Protein AF-K5WFS4-F1 (afdb_monomer)

Secondary structure (DSSP, 8-state):
-GGGSS---B--TT-SS-B-EEEETTEEEE---TT--HHHHHHHHHHHHHHH-----GGG------S----

pLDDT: mean 90.09, std 7.85, range [44.19, 95.62]

Nearest PDB structures (foldseek):
  7ey6-assembly1_A  TM=2.784E-01  e=8.897E+00  Escherichia phage T7

Radius of gyration: 13.18 Å; Cα contacts (8 Å, |Δi|>4): 57; chains: 1; bounding box: 34×21×42 Å

Solvent-accessible surface area (backbone atoms only — not comparable to full-atom values): 4796 Å² total; per-residue (Å²): 91,78,93,80,45,88,68,63,16,41,81,50,89,92,51,93,62,62,45,45,68,51,78,55,94,90,50,75,48,76,42,71,32,95,87,44,56,69,66,61,53,50,56,38,49,52,56,47,26,70,75,69,74,52,78,82,63,66,94,77,61,80,87,78,92,81,78,81,82,84,125

Mean predicted aligned error: 4.31 Å

Sequence (71 aa):
MLRQSKLSGFHIPSALDRLIVTLFADDTMVYLSEYDHFSDLSAILDTWCVASGARFNVSKTEIIPIGTTCY

Organism: Phanerochaete carnosa (strain HHB-10118-sp) (NCBI:txid650164)

Foldseek 3Di:
DQVPAPFQFADDVPDPDHAAWDDDPPDIDGGGDPPDDVVSVVVVVVVVCVVVVDDDPPVPDDDDDDDDPPD

Structure (mmCIF, N/CA/C/O backbone):
data_AF-K5WFS4-F1
#
_entry.id   AF-K5WFS4-F1
#
loop_
_atom_site.group_PDB
_atom_site.id
_atom_site.type_symbol
_atom_site.label_atom_id
_atom_site.label_alt_id
_atom_site.label_comp_id
_atom_site.label_asym_id
_atom_site.label_entity_id
_atom_site.label_seq_id
_atom_site.pdbx_PDB_ins_code
_atom_site.Cartn_x
_atom_site.Cartn_y
_atom_site.Cartn_z
_atom_site.occupancy
_atom_site.B_iso_or_equiv
_atom_site.auth_seq_id
_atom_site.auth_comp_id
_atom_site.auth_asym_id
_atom_site.auth_atom_id
_atom_site.pdbx_PDB_model_num
ATOM 1 N N . MET A 1 1 ? -1.328 -8.178 -5.385 1.00 87.56 1 MET A N 1
ATOM 2 C CA . MET A 1 1 ? -1.602 -6.791 -5.843 1.00 87.56 1 MET A CA 1
ATOM 3 C C . MET A 1 1 ? -2.390 -6.039 -4.775 1.00 87.56 1 MET A C 1
ATOM 5 O O . MET A 1 1 ? -3.214 -6.668 -4.123 1.00 87.56 1 MET A O 1
ATOM 9 N N . LEU A 1 2 ? -2.158 -4.730 -4.592 1.00 91.06 2 LEU A N 1
ATOM 10 C CA . LEU A 1 2 ? -2.662 -3.952 -3.440 1.00 91.06 2 LEU A CA 1
ATOM 11 C C . LEU A 1 2 ? -4.193 -3.922 -3.295 1.00 91.06 2 LEU A C 1
ATOM 13 O O . LEU A 1 2 ? -4.690 -4.165 -2.205 1.00 91.06 2 LEU A O 1
ATOM 17 N N . ARG A 1 3 ? -4.962 -3.687 -4.369 1.00 89.38 3 ARG A N 1
ATOM 18 C CA . ARG A 1 3 ? -6.439 -3.606 -4.266 1.00 89.38 3 ARG A CA 1
ATOM 19 C C . ARG A 1 3 ? -7.085 -4.892 -3.741 1.00 89.38 3 ARG A C 1
ATOM 21 O O . ARG A 1 3 ? -8.087 -4.829 -3.044 1.00 89.38 3 ARG A O 1
ATOM 28 N N . GLN A 1 4 ? -6.505 -6.040 -4.083 1.00 91.31 4 GLN A N 1
ATOM 29 C CA . GLN A 1 4 ? -6.998 -7.370 -3.710 1.00 91.31 4 GLN A CA 1
ATOM 30 C C . GLN A 1 4 ? -6.222 -7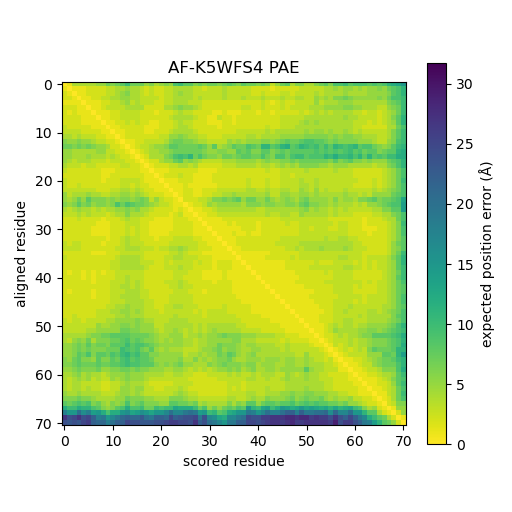.974 -2.531 1.00 91.31 4 GLN A C 1
ATOM 32 O O . GLN A 1 4 ? -6.372 -9.158 -2.235 1.00 91.31 4 GLN A O 1
ATOM 37 N N . SER A 1 5 ? -5.337 -7.204 -1.892 1.00 93.75 5 SER A N 1
ATOM 38 C CA . SER A 1 5 ? -4.548 -7.708 -0.773 1.00 93.75 5 SER A CA 1
ATOM 39 C C . SER A 1 5 ? -5.412 -7.889 0.473 1.00 93.75 5 SER A C 1
ATOM 41 O O . SER A 1 5 ? -6.504 -7.332 0.594 1.00 93.75 5 SER A O 1
ATOM 43 N N . LYS A 1 6 ? -4.893 -8.641 1.441 1.00 94.75 6 LYS A N 1
ATOM 44 C CA . LYS A 1 6 ? -5.511 -8.758 2.765 1.00 94.75 6 LYS A CA 1
ATOM 45 C C . LYS A 1 6 ? -5.153 -7.594 3.700 1.00 94.75 6 LYS A C 1
ATOM 47 O O . LYS A 1 6 ? -5.668 -7.574 4.807 1.00 94.75 6 LYS A O 1
ATOM 52 N N . LEU A 1 7 ? -4.340 -6.630 3.247 1.00 95.62 7 LEU A N 1
ATOM 53 C CA . LEU A 1 7 ? -3.921 -5.483 4.058 1.00 95.62 7 LEU A CA 1
ATOM 54 C C . LEU A 1 7 ? -5.125 -4.626 4.430 1.00 95.62 7 LEU A C 1
ATOM 56 O O . LEU A 1 7 ? -5.839 -4.168 3.540 1.00 95.62 7 LEU A O 1
ATOM 60 N N . SER A 1 8 ? -5.340 -4.399 5.715 1.00 94.88 8 SER A N 1
ATOM 61 C CA . SER A 1 8 ? -6.490 -3.669 6.245 1.00 94.88 8 SER A CA 1
ATOM 62 C C . SER A 1 8 ? -6.398 -2.172 5.970 1.00 94.88 8 SER A C 1
ATOM 64 O O . SER A 1 8 ? -7.417 -1.554 5.666 1.00 94.88 8 SER A O 1
ATOM 66 N N . GLY A 1 9 ? -5.194 -1.599 6.034 1.00 94.75 9 GLY A N 1
ATOM 67 C CA . GLY A 1 9 ? -4.974 -0.165 5.873 1.00 94.75 9 GLY A CA 1
ATOM 68 C C . GLY A 1 9 ? -5.788 0.671 6.861 1.00 94.75 9 GLY A C 1
ATOM 69 O O . GLY A 1 9 ? -6.164 0.213 7.940 1.00 94.75 9 GLY A O 1
ATOM 70 N N . PHE A 1 10 ? -6.066 1.922 6.507 1.00 94.19 10 PHE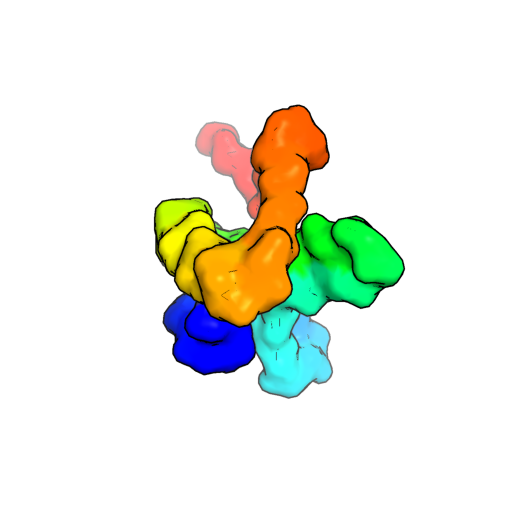 A N 1
ATOM 71 C CA . PHE A 1 10 ? -6.827 2.828 7.365 1.00 94.19 10 PHE A CA 1
ATOM 72 C C . PHE A 1 10 ? -8.317 2.800 7.034 1.00 94.19 10 PHE A C 1
ATOM 74 O O . PHE A 1 10 ? -8.724 2.982 5.887 1.00 94.19 10 PHE A O 1
ATOM 81 N N . HIS A 1 11 ? -9.139 2.642 8.069 1.00 92.62 11 HIS A N 1
ATOM 82 C CA . HIS A 1 11 ? -10.582 2.833 7.981 1.00 92.62 11 HIS A CA 1
ATOM 83 C C . HIS A 1 11 ? -10.911 4.261 8.402 1.00 92.62 11 HIS A C 1
ATOM 85 O O . HIS A 1 11 ? -10.735 4.635 9.561 1.00 92.62 1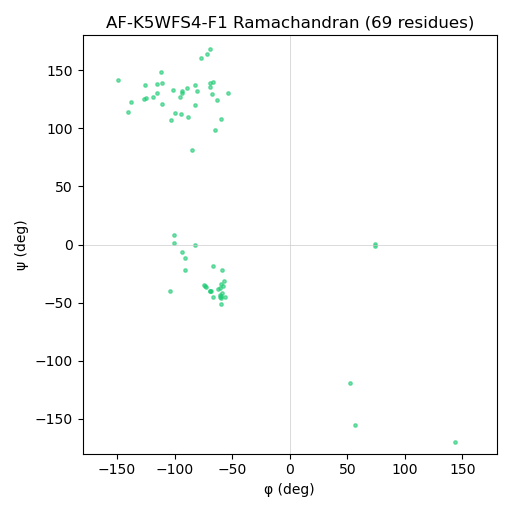1 HIS A O 1
ATOM 91 N N . ILE A 1 12 ? -11.367 5.069 7.449 1.00 90.69 12 ILE A N 1
ATOM 92 C CA . ILE A 1 12 ? -11.732 6.463 7.698 1.00 90.69 12 ILE A CA 1
ATOM 93 C C . ILE A 1 12 ? -13.243 6.518 7.941 1.00 90.69 12 ILE A C 1
ATOM 95 O O . ILE A 1 12 ? -14.002 6.031 7.099 1.00 90.69 12 ILE A O 1
ATOM 99 N N . PRO A 1 13 ? -13.713 7.113 9.052 1.00 92.38 13 PRO A N 1
ATOM 100 C CA . PRO A 1 13 ? -15.140 7.292 9.279 1.00 92.38 13 PRO A CA 1
ATOM 101 C C . PRO A 1 13 ? -15.801 8.001 8.091 1.00 92.38 13 PRO A C 1
ATOM 103 O O . PRO A 1 13 ? -15.343 9.056 7.660 1.00 92.38 13 PRO A O 1
ATOM 106 N N . SER A 1 14 ? -16.902 7.443 7.587 1.00 91.81 14 SER A N 1
ATOM 107 C CA . SER A 1 14 ? -17.643 7.925 6.403 1.00 91.81 14 SER A CA 1
ATOM 108 C C . SER A 1 14 ? -16.990 7.674 5.036 1.00 91.81 14 SER A C 1
ATOM 110 O O . SER A 1 14 ? -17.601 8.006 4.020 1.00 91.81 14 SER A O 1
ATOM 112 N N . ALA A 1 15 ? -15.802 7.067 4.969 1.00 89.75 15 ALA A N 1
ATOM 113 C CA . ALA A 1 15 ? -15.276 6.543 3.711 1.00 89.75 15 ALA A CA 1
ATOM 114 C C . ALA A 1 15 ? -15.867 5.152 3.434 1.00 89.75 15 ALA A C 1
ATOM 116 O O . ALA A 1 15 ? -15.973 4.326 4.339 1.00 89.75 15 ALA A O 1
ATOM 117 N N . LEU A 1 16 ? -16.256 4.898 2.181 1.00 85.00 16 LEU A N 1
ATOM 118 C CA . LEU A 1 16 ? -16.782 3.592 1.760 1.00 85.00 16 LEU A CA 1
ATOM 119 C C . LEU A 1 16 ? -15.680 2.534 1.665 1.00 85.00 16 LEU A C 1
ATOM 121 O O . LEU A 1 16 ? -15.907 1.372 1.989 1.00 85.00 16 LEU A O 1
ATOM 125 N N . ASP A 1 17 ? -14.490 2.958 1.244 1.00 89.31 17 ASP A N 1
ATOM 126 C CA . ASP A 1 17 ? -13.342 2.090 1.036 1.00 89.31 17 ASP A CA 1
ATOM 127 C C . ASP A 1 17 ? -12.244 2.374 2.062 1.00 89.31 17 ASP A C 1
ATOM 129 O O . ASP A 1 17 ? -12.023 3.510 2.490 1.00 89.31 17 ASP A O 1
ATOM 133 N N . ARG A 1 18 ? -11.505 1.321 2.410 1.00 93.06 18 ARG A N 1
ATOM 134 C CA . ARG A 1 18 ? -10.271 1.426 3.192 1.00 93.06 18 ARG A CA 1
ATOM 135 C C . ARG A 1 18 ? -9.179 2.154 2.402 1.00 93.06 18 ARG A C 1
ATOM 137 O O . ARG A 1 18 ? -8.975 1.905 1.211 1.00 93.06 18 ARG A O 1
ATOM 144 N N . LEU A 1 19 ? -8.421 3.001 3.086 1.00 94.44 19 LEU A N 1
ATOM 145 C CA . LEU A 1 19 ? -7.266 3.690 2.528 1.00 94.44 19 LEU A CA 1
ATOM 146 C C . LEU A 1 19 ? -6.015 2.823 2.701 1.00 94.44 19 LEU A C 1
ATOM 148 O O . LEU A 1 19 ? -5.530 2.646 3.813 1.00 94.44 19 LEU A O 1
ATOM 152 N N . ILE A 1 20 ? -5.487 2.290 1.598 1.00 95.19 20 ILE A N 1
ATOM 153 C CA . ILE A 1 20 ? -4.246 1.491 1.601 1.00 95.19 20 ILE A CA 1
ATOM 154 C C . ILE A 1 20 ? -3.065 2.288 1.057 1.00 95.19 20 ILE A C 1
ATOM 156 O O . ILE A 1 20 ? -1.956 2.167 1.562 1.00 95.19 20 ILE A O 1
ATOM 160 N N . VAL A 1 21 ? -3.273 3.086 0.010 1.00 94.50 21 VAL A N 1
ATOM 161 C CA . VAL A 1 21 ? -2.188 3.791 -0.675 1.00 94.50 21 VAL A CA 1
ATOM 162 C C . VAL A 1 21 ? -2.688 5.106 -1.260 1.00 94.50 21 VAL A C 1
ATOM 164 O O . VAL A 1 21 ? -3.793 5.164 -1.803 1.00 94.50 21 VAL A O 1
ATOM 167 N N . THR A 1 22 ? -1.860 6.141 -1.185 1.00 94.19 22 THR A N 1
ATOM 168 C CA . THR A 1 22 ? -1.979 7.371 -1.971 1.00 94.19 22 THR A CA 1
ATOM 169 C C . THR A 1 22 ? -0.776 7.478 -2.899 1.00 94.19 22 THR A C 1
ATOM 171 O O . THR A 1 22 ? 0.352 7.141 -2.539 1.00 94.19 22 THR A O 1
ATOM 174 N N . LEU A 1 23 ? -1.046 7.892 -4.134 1.00 91.56 23 LEU A N 1
ATOM 175 C CA . LEU A 1 23 ? -0.050 8.038 -5.188 1.00 91.56 23 LEU A CA 1
ATOM 176 C C . LEU A 1 23 ? -0.142 9.462 -5.714 1.00 91.56 23 LEU A C 1
ATOM 178 O O . LEU A 1 23 ? -1.225 9.895 -6.118 1.00 91.56 23 LEU A O 1
ATOM 182 N N . PHE A 1 24 ? 0.977 10.172 -5.722 1.00 91.69 24 PHE A N 1
ATOM 183 C CA . PHE A 1 24 ? 1.065 11.499 -6.310 1.00 91.69 24 PHE A CA 1
ATOM 184 C C . PHE A 1 24 ? 2.396 11.641 -7.042 1.00 91.69 24 PHE A C 1
ATOM 186 O O . PHE A 1 24 ? 3.447 11.616 -6.417 1.00 91.69 24 PHE A O 1
ATOM 193 N N . ALA A 1 25 ? 2.342 11.784 -8.371 1.00 91.12 25 ALA A N 1
ATOM 194 C CA . ALA A 1 25 ? 3.525 11.728 -9.230 1.00 91.12 25 ALA A CA 1
ATOM 195 C C . ALA A 1 25 ? 4.358 10.452 -8.970 1.00 91.12 25 ALA A C 1
ATOM 197 O O . ALA A 1 25 ? 3.851 9.349 -9.185 1.00 91.12 25 ALA A O 1
ATOM 198 N N . ASP A 1 26 ? 5.611 10.595 -8.544 1.00 84.69 26 ASP A N 1
ATOM 199 C CA . ASP A 1 26 ? 6.522 9.518 -8.151 1.00 84.69 26 ASP A CA 1
ATOM 200 C C . ASP A 1 26 ? 6.467 9.177 -6.652 1.00 84.69 26 ASP A C 1
ATOM 202 O O . ASP A 1 26 ? 6.959 8.120 -6.247 1.00 84.69 26 ASP A O 1
ATOM 206 N N . ASP A 1 27 ? 5.812 10.007 -5.840 1.00 89.25 27 ASP A N 1
ATOM 207 C CA . ASP A 1 27 ? 5.658 9.772 -4.411 1.00 89.25 27 ASP A CA 1
ATOM 208 C C . ASP A 1 27 ? 4.529 8.775 -4.128 1.00 89.25 27 ASP A C 1
ATOM 210 O O . ASP A 1 27 ? 3.402 8.861 -4.631 1.00 89.25 27 ASP A O 1
ATOM 214 N N . THR A 1 28 ? 4.847 7.801 -3.277 1.00 91.00 28 THR A N 1
ATOM 215 C CA . THR A 1 28 ? 3.928 6.751 -2.835 1.00 91.00 28 THR A CA 1
ATOM 216 C C . THR A 1 28 ? 3.895 6.721 -1.318 1.00 91.00 28 THR A C 1
ATOM 218 O O . THR A 1 28 ? 4.930 6.549 -0.679 1.00 91.00 28 THR A O 1
ATOM 221 N N . MET A 1 29 ? 2.701 6.823 -0.739 1.00 93.94 29 MET A N 1
ATOM 222 C CA . MET A 1 29 ? 2.489 6.650 0.695 1.00 93.94 29 MET A CA 1
ATOM 223 C C . MET A 1 29 ? 1.542 5.479 0.928 1.00 93.94 29 MET A C 1
ATOM 225 O O . MET A 1 29 ? 0.457 5.417 0.351 1.00 93.94 29 MET A O 1
ATOM 229 N N . VAL A 1 30 ? 1.965 4.534 1.767 1.00 94.88 30 VAL A N 1
ATOM 230 C CA . VAL A 1 30 ? 1.186 3.344 2.127 1.00 94.88 30 VAL A CA 1
ATOM 231 C C . VAL A 1 30 ? 0.755 3.451 3.582 1.00 94.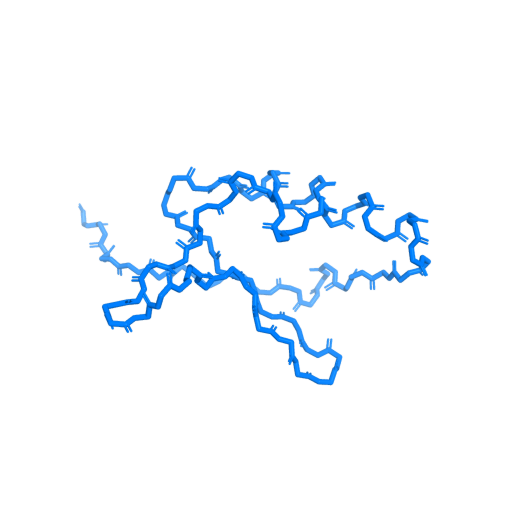88 30 VAL A C 1
ATOM 233 O O . VAL A 1 30 ? 1.537 3.853 4.439 1.00 94.88 30 VAL A O 1
ATOM 236 N N . TYR A 1 31 ? -0.486 3.063 3.853 1.00 95.25 31 TYR A N 1
ATOM 237 C CA . TYR A 1 31 ? -1.093 3.084 5.176 1.00 95.25 31 TYR A CA 1
ATOM 238 C C . TYR A 1 31 ? -1.298 1.644 5.635 1.00 95.25 31 TYR A C 1
ATOM 240 O O . TYR A 1 31 ? -1.978 0.867 4.962 1.00 95.25 31 TYR A O 1
ATOM 248 N N . LEU A 1 32 ? -0.689 1.290 6.764 1.00 95.00 32 LEU A N 1
ATOM 249 C CA . LEU A 1 32 ? -0.775 -0.030 7.384 1.00 95.00 32 LEU A CA 1
ATOM 250 C C . LEU A 1 32 ? -1.466 0.113 8.735 1.00 95.00 32 LEU A C 1
ATOM 252 O O . LEU A 1 32 ? -1.095 0.978 9.525 1.00 95.00 32 LEU A O 1
ATOM 256 N N . SER A 1 33 ? -2.470 -0.718 8.993 1.00 94.62 33 SER A N 1
ATOM 257 C CA . SER A 1 33 ? -3.055 -0.828 10.330 1.00 94.62 33 SER A CA 1
ATOM 258 C C . SER A 1 33 ? -2.076 -1.489 11.304 1.00 94.62 33 SER A C 1
ATOM 260 O O . SER A 1 33 ? -1.098 -2.109 10.894 1.00 94.62 33 SER A O 1
ATOM 262 N N . GLU A 1 34 ? -2.382 -1.432 12.600 1.00 92.12 34 GLU A N 1
ATOM 263 C CA . GLU A 1 34 ? -1.629 -2.158 13.634 1.00 92.12 34 GLU A CA 1
ATOM 264 C C . GLU A 1 34 ? -1.607 -3.687 13.425 1.00 92.12 34 GLU A C 1
ATOM 266 O O . GLU A 1 34 ? -0.713 -4.367 13.924 1.00 92.12 34 GLU A O 1
ATOM 271 N N . TYR A 1 35 ? -2.569 -4.226 12.667 1.00 92.94 35 TYR A N 1
ATOM 272 C CA . TYR A 1 35 ? -2.680 -5.654 12.352 1.00 92.94 35 TYR A CA 1
ATOM 273 C C . TYR A 1 35 ? -2.002 -6.030 11.032 1.00 92.94 35 TYR A C 1
ATOM 275 O O . TYR A 1 35 ? -1.943 -7.210 10.689 1.00 92.94 35 TYR A O 1
ATOM 283 N N . ASP A 1 36 ? -1.525 -5.047 10.268 1.00 95.12 36 ASP A N 1
ATOM 284 C CA . ASP A 1 36 ? -0.848 -5.294 9.004 1.00 95.12 36 ASP A CA 1
ATOM 285 C C . ASP A 1 36 ? 0.651 -5.474 9.226 1.00 95.12 36 ASP A C 1
ATOM 287 O O . ASP A 1 36 ? 1.315 -4.685 9.900 1.00 95.12 36 ASP A O 1
ATOM 291 N N . HIS A 1 37 ? 1.218 -6.493 8.588 1.00 93.75 37 HIS A N 1
ATOM 292 C CA . HIS A 1 37 ? 2.652 -6.720 8.632 1.00 93.75 37 HIS A CA 1
ATOM 293 C C . HIS A 1 37 ? 3.342 -6.061 7.442 1.00 93.75 37 HIS A C 1
ATOM 295 O O . HIS A 1 37 ? 2.975 -6.259 6.282 1.00 93.75 37 HIS A O 1
ATOM 301 N N . PHE A 1 38 ? 4.418 -5.325 7.720 1.00 91.56 38 PHE A N 1
ATOM 302 C CA . PHE A 1 38 ? 5.237 -4.706 6.678 1.00 91.56 38 PHE A CA 1
ATOM 303 C C . PHE A 1 38 ? 5.790 -5.738 5.677 1.00 91.56 38 PHE A C 1
ATOM 305 O O . PHE A 1 38 ? 5.928 -5.444 4.494 1.00 91.56 38 PHE A O 1
ATOM 312 N N . SER A 1 39 ? 6.049 -6.974 6.117 1.00 94.38 39 SER A N 1
ATOM 313 C CA . SER A 1 39 ? 6.465 -8.076 5.240 1.00 94.38 39 SER A CA 1
ATOM 314 C C . SER A 1 39 ? 5.438 -8.410 4.157 1.00 94.38 39 SER A C 1
ATOM 316 O O . SER A 1 39 ? 5.824 -8.695 3.023 1.00 94.38 39 SER A O 1
ATOM 318 N N . ASP A 1 40 ? 4.144 -8.342 4.478 1.00 95.56 40 ASP A N 1
ATOM 319 C CA . ASP A 1 40 ? 3.073 -8.633 3.522 1.00 95.56 40 ASP A CA 1
ATOM 320 C C . ASP A 1 40 ? 3.011 -7.548 2.446 1.00 95.56 40 ASP A C 1
ATOM 322 O O . ASP A 1 40 ? 2.860 -7.846 1.258 1.00 95.56 40 ASP A O 1
ATOM 326 N N . LEU A 1 41 ? 3.196 -6.286 2.850 1.00 94.50 41 LEU A N 1
ATOM 327 C CA . LEU A 1 41 ? 3.353 -5.171 1.923 1.00 94.50 41 LEU A CA 1
ATOM 328 C C . LEU A 1 41 ? 4.563 -5.388 1.009 1.00 94.50 41 LEU A C 1
ATOM 330 O O . LEU A 1 41 ? 4.412 -5.325 -0.212 1.00 94.50 41 LEU A O 1
ATOM 334 N N . SER A 1 42 ? 5.732 -5.686 1.576 1.00 92.81 42 SER A N 1
ATOM 335 C CA . SER A 1 42 ? 6.965 -5.906 0.813 1.00 92.81 42 SER A CA 1
ATOM 336 C C . SER A 1 42 ? 6.803 -7.002 -0.238 1.00 92.81 42 SER A C 1
ATOM 338 O O . SER A 1 42 ? 7.137 -6.783 -1.397 1.00 92.81 42 SER A O 1
ATOM 340 N N . ALA A 1 43 ? 6.184 -8.136 0.105 1.00 94.69 43 ALA A N 1
ATOM 341 C CA . ALA A 1 43 ? 5.938 -9.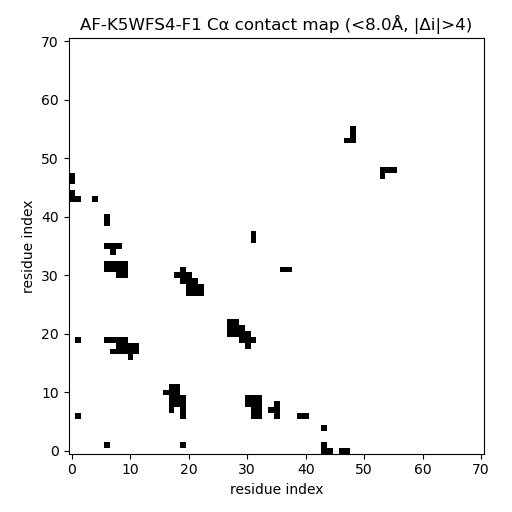218 -0.851 1.00 94.69 43 ALA A CA 1
ATOM 342 C C . ALA A 1 43 ? 5.023 -8.793 -2.019 1.00 94.69 43 ALA A C 1
ATOM 344 O O . ALA A 1 43 ? 5.232 -9.178 -3.177 1.00 94.69 43 ALA A O 1
ATOM 345 N N . ILE A 1 44 ? 4.003 -7.974 -1.733 1.00 94.75 44 ILE A N 1
ATOM 346 C CA . ILE A 1 44 ? 3.106 -7.429 -2.759 1.00 94.75 44 ILE A CA 1
ATOM 347 C C . ILE A 1 44 ? 3.863 -6.472 -3.684 1.00 94.75 44 ILE A C 1
ATOM 349 O O . ILE A 1 44 ? 3.677 -6.544 -4.904 1.00 94.75 44 ILE A O 1
ATOM 353 N N . LEU A 1 45 ? 4.680 -5.583 -3.117 1.00 92.38 45 LEU A N 1
ATOM 354 C CA . LEU A 1 45 ? 5.452 -4.599 -3.872 1.00 92.38 45 LEU A CA 1
ATOM 355 C C . LEU A 1 45 ? 6.546 -5.262 -4.710 1.00 92.38 45 LEU A C 1
ATOM 357 O O . LEU A 1 45 ? 6.688 -4.904 -5.874 1.00 92.38 45 LEU A O 1
ATOM 361 N N . ASP A 1 46 ? 7.240 -6.273 -4.190 1.00 92.12 46 ASP A N 1
ATOM 362 C CA . ASP A 1 46 ? 8.255 -7.027 -4.935 1.00 92.12 46 ASP A CA 1
ATOM 363 C C . ASP A 1 46 ? 7.655 -7.708 -6.165 1.00 92.12 46 ASP A C 1
ATOM 365 O O . ASP A 1 46 ? 8.176 -7.582 -7.273 1.00 92.12 46 ASP A O 1
ATOM 369 N N . THR A 1 47 ? 6.497 -8.354 -6.001 1.00 93.69 47 THR A N 1
ATOM 370 C CA . THR A 1 47 ? 5.770 -8.964 -7.126 1.00 93.69 47 THR A CA 1
ATOM 371 C C . THR A 1 47 ? 5.418 -7.920 -8.190 1.00 93.69 47 THR A C 1
ATOM 373 O O . THR A 1 47 ? 5.537 -8.171 -9.390 1.00 93.69 47 THR A O 1
ATOM 376 N N . TRP A 1 48 ? 4.987 -6.731 -7.762 1.00 91.88 48 TRP A N 1
ATOM 377 C CA . TRP A 1 48 ? 4.661 -5.639 -8.673 1.00 91.88 48 TRP A CA 1
ATOM 378 C C . TRP A 1 48 ? 5.902 -5.059 -9.363 1.00 91.88 48 TRP A C 1
ATOM 380 O O . TRP A 1 48 ? 5.849 -4.804 -10.564 1.00 91.88 48 TRP A O 1
ATOM 390 N N . CYS A 1 49 ? 7.023 -4.898 -8.658 1.00 92.06 49 CYS A N 1
ATOM 391 C CA . CYS A 1 49 ? 8.295 -4.442 -9.226 1.00 92.06 49 CYS A CA 1
ATOM 392 C C . CYS A 1 49 ? 8.787 -5.394 -10.319 1.00 92.06 49 CYS A C 1
ATOM 394 O O . CYS A 1 49 ? 9.154 -4.949 -11.403 1.00 92.06 49 CYS A O 1
ATOM 396 N N . VAL A 1 50 ? 8.719 -6.709 -10.079 1.00 93.62 50 VAL A N 1
ATOM 397 C CA . VAL A 1 50 ? 9.090 -7.723 -11.079 1.00 93.62 50 VAL A CA 1
ATOM 398 C C . VAL A 1 50 ? 8.21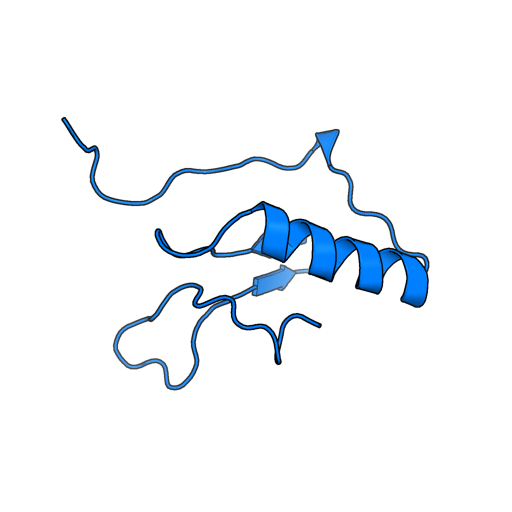1 -7.619 -12.327 1.00 93.62 50 VAL A C 1
ATOM 400 O O . VAL A 1 50 ? 8.722 -7.683 -13.442 1.00 93.62 50 VAL A O 1
ATOM 403 N N . ALA A 1 51 ? 6.900 -7.431 -12.159 1.00 93.94 51 ALA A N 1
ATOM 404 C CA . ALA A 1 51 ? 5.967 -7.349 -13.283 1.00 93.94 51 ALA A CA 1
ATOM 405 C C . ALA A 1 51 ? 6.039 -6.016 -14.052 1.00 93.94 51 ALA A C 1
ATOM 407 O O . ALA A 1 51 ? 5.832 -5.995 -15.262 1.00 93.94 51 ALA A O 1
ATOM 408 N N . SER A 1 52 ? 6.289 -4.904 -13.358 1.00 91.88 52 SER A N 1
ATOM 409 C CA . SER A 1 52 ? 6.291 -3.553 -13.939 1.00 91.88 52 SER A CA 1
ATOM 410 C C . SER A 1 52 ? 7.662 -3.099 -14.441 1.00 91.88 52 SER A C 1
ATOM 412 O O . SER A 1 52 ? 7.735 -2.180 -15.252 1.00 91.88 52 SER A O 1
ATOM 414 N N . GLY A 1 53 ? 8.748 -3.696 -13.938 1.00 91.88 53 GLY A N 1
ATOM 415 C CA . GLY A 1 53 ? 10.116 -3.215 -14.137 1.00 91.88 53 GLY A CA 1
ATOM 416 C C . GLY A 1 53 ? 10.467 -1.968 -13.313 1.00 91.88 53 GLY A C 1
ATOM 417 O O . GLY A 1 53 ? 11.593 -1.478 -13.403 1.00 91.88 53 GLY A O 1
ATOM 418 N N . ALA A 1 54 ? 9.535 -1.446 -12.511 1.00 89.19 54 ALA A N 1
ATOM 419 C CA . ALA A 1 54 ? 9.789 -0.332 -11.607 1.00 89.19 54 ALA A CA 1
ATOM 420 C C . ALA A 1 54 ? 10.543 -0.795 -10.351 1.00 89.19 54 ALA A C 1
ATOM 422 O O . ALA A 1 54 ? 10.549 -1.975 -9.997 1.00 89.19 54 ALA A O 1
ATOM 423 N N . ARG A 1 55 ? 11.181 0.152 -9.654 1.00 87.69 55 ARG A N 1
ATOM 424 C CA . ARG A 1 55 ? 11.940 -0.122 -8.431 1.00 87.69 55 ARG A CA 1
ATOM 425 C C . ARG A 1 55 ? 11.672 0.944 -7.379 1.00 87.69 55 ARG A C 1
ATOM 427 O O . ARG A 1 55 ? 11.962 2.116 -7.604 1.00 87.69 55 ARG A O 1
ATOM 434 N N . PHE A 1 56 ? 11.192 0.523 -6.212 1.00 83.50 56 PHE A N 1
ATOM 435 C CA . PHE A 1 56 ? 11.071 1.413 -5.061 1.00 83.50 56 PHE A CA 1
ATOM 436 C C . PHE A 1 56 ? 12.444 1.799 -4.513 1.00 83.50 56 PHE A C 1
ATOM 438 O O . PHE A 1 56 ? 13.355 0.972 -4.399 1.00 83.50 56 PHE A O 1
ATOM 445 N N . ASN A 1 57 ? 12.588 3.069 -4.140 1.00 86.00 57 ASN A N 1
ATOM 446 C CA . ASN A 1 57 ? 13.782 3.556 -3.471 1.00 86.00 57 ASN A CA 1
ATOM 447 C C . ASN A 1 57 ? 13.671 3.304 -1.962 1.00 86.00 57 ASN A C 1
ATOM 449 O O . ASN A 1 57 ? 13.316 4.192 -1.190 1.00 86.00 57 ASN A O 1
ATOM 453 N N . VAL A 1 58 ? 13.985 2.074 -1.552 1.00 82.88 58 VAL A N 1
ATOM 454 C CA . VAL A 1 58 ? 13.890 1.646 -0.146 1.00 82.88 58 VAL A CA 1
ATOM 455 C C . VAL A 1 58 ? 14.744 2.526 0.773 1.00 82.88 58 VAL A C 1
ATOM 457 O O . VAL A 1 58 ? 14.310 2.861 1.865 1.00 82.88 58 VAL A O 1
ATOM 460 N N . SER A 1 59 ? 15.912 2.992 0.314 1.00 86.25 59 SER A N 1
ATOM 461 C CA . SER A 1 59 ? 16.771 3.889 1.105 1.00 86.25 59 SER A CA 1
ATOM 462 C C . SER A 1 59 ? 16.178 5.274 1.373 1.00 86.25 59 SER A C 1
ATOM 464 O O . SER A 1 59 ? 16.666 5.963 2.259 1.00 86.25 59 SER A O 1
ATOM 466 N N . LYS A 1 60 ? 15.166 5.695 0.606 1.00 87.44 60 LYS A N 1
ATOM 467 C CA . LYS A 1 60 ? 14.418 6.941 0.839 1.00 87.44 60 LYS A CA 1
ATOM 468 C C . LYS A 1 60 ? 13.070 6.699 1.529 1.00 87.44 60 LYS A C 1
ATOM 470 O O . LYS A 1 60 ? 12.289 7.633 1.666 1.00 87.44 60 LYS A O 1
ATOM 475 N N . THR A 1 61 ? 12.747 5.449 1.861 1.00 90.38 61 THR A N 1
ATOM 476 C CA . THR A 1 61 ? 11.455 5.101 2.456 1.00 90.38 61 THR A CA 1
ATOM 477 C C . THR A 1 61 ? 11.499 5.371 3.951 1.00 90.38 61 THR A C 1
ATOM 479 O O . THR A 1 61 ? 12.279 4.751 4.667 1.00 90.38 61 THR A O 1
ATOM 482 N N . GLU A 1 62 ? 10.623 6.254 4.417 1.00 92.69 62 GLU A N 1
ATOM 483 C CA . GLU A 1 62 ? 10.482 6.585 5.833 1.00 92.69 62 GLU A CA 1
ATOM 484 C C . GLU A 1 62 ? 9.262 5.874 6.428 1.00 92.69 62 GLU A C 1
ATOM 486 O O . GLU A 1 62 ? 8.170 5.899 5.854 1.00 92.69 62 GLU A O 1
ATOM 491 N N . ILE A 1 63 ? 9.439 5.244 7.593 1.00 91.25 63 ILE A N 1
ATOM 492 C CA . ILE A 1 63 ? 8.346 4.618 8.346 1.00 91.25 63 ILE A CA 1
ATOM 493 C C . ILE A 1 63 ? 7.933 5.569 9.464 1.00 91.25 63 ILE A C 1
ATOM 495 O O . ILE A 1 63 ? 8.687 5.800 10.407 1.00 91.25 63 I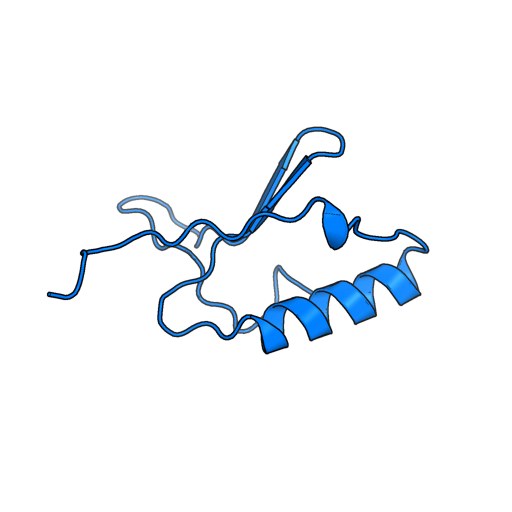LE A O 1
ATOM 499 N N . ILE A 1 64 ? 6.715 6.097 9.364 1.00 91.75 64 ILE A N 1
ATOM 500 C CA . ILE A 1 64 ? 6.144 7.012 10.353 1.00 91.75 64 ILE A CA 1
ATOM 501 C C . ILE A 1 64 ? 5.146 6.226 11.212 1.00 91.75 64 ILE A C 1
ATOM 503 O O . ILE A 1 64 ? 4.068 5.890 10.717 1.00 91.75 64 ILE A O 1
ATOM 507 N N . PRO A 1 65 ? 5.466 5.905 12.480 1.00 90.56 65 PRO A N 1
ATOM 508 C CA . PRO A 1 65 ? 4.497 5.286 13.373 1.00 90.56 65 PRO A CA 1
ATOM 509 C C . PRO A 1 65 ? 3.380 6.287 13.691 1.00 90.56 65 PRO A C 1
ATOM 511 O O . PRO A 1 65 ? 3.639 7.425 14.083 1.00 90.56 65 PRO A O 1
ATOM 514 N N . ILE A 1 66 ? 2.130 5.860 13.520 1.00 88.19 66 ILE A N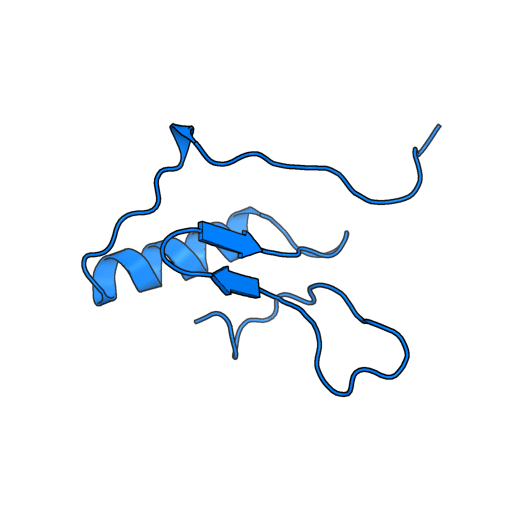 1
ATOM 515 C CA . ILE A 1 66 ? 0.931 6.649 13.818 1.00 88.19 66 ILE A CA 1
ATOM 516 C C . ILE A 1 66 ? 0.052 5.835 14.761 1.00 88.19 66 ILE A C 1
ATOM 518 O O . ILE A 1 66 ? -0.136 4.638 14.562 1.00 88.19 66 ILE A O 1
ATOM 522 N N . GLY A 1 67 ? -0.498 6.492 15.777 1.00 84.06 67 GLY A N 1
ATOM 523 C CA . GLY A 1 67 ? -1.351 5.864 16.776 1.00 84.06 67 GLY A CA 1
ATOM 524 C C . GLY A 1 67 ? -1.121 6.468 18.152 1.00 84.06 67 GLY A C 1
ATOM 525 O O . GLY A 1 67 ? -0.466 7.501 18.299 1.00 84.06 67 GLY A O 1
ATOM 526 N N . THR A 1 68 ? -1.684 5.832 19.170 1.00 82.75 68 THR A N 1
ATOM 527 C CA . THR A 1 68 ? -1.437 6.219 20.557 1.00 82.75 68 THR A CA 1
ATOM 528 C C . THR A 1 68 ? 0.008 5.882 20.917 1.00 82.75 68 THR A C 1
ATOM 530 O O . THR A 1 68 ? 0.493 4.798 20.602 1.00 82.75 68 THR A O 1
ATOM 533 N N . THR A 1 69 ? 0.707 6.793 21.593 1.00 69.12 69 THR A N 1
ATOM 534 C CA . THR A 1 69 ? 1.979 6.461 22.240 1.00 69.12 69 THR A CA 1
ATOM 535 C C . THR A 1 69 ? 1.669 5.462 23.348 1.00 69.12 69 THR A C 1
ATOM 537 O O . THR A 1 69 ? 1.175 5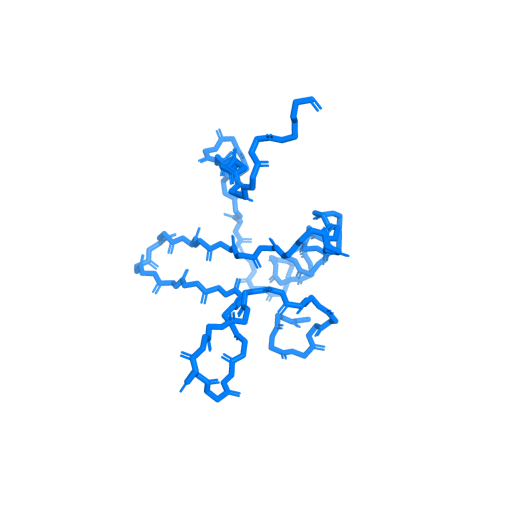.859 24.404 1.00 69.12 69 THR A O 1
ATOM 540 N N . CYS A 1 70 ? 1.867 4.169 23.101 1.00 59.44 70 CYS A N 1
ATOM 541 C CA . CYS A 1 70 ? 1.832 3.181 24.171 1.00 59.44 70 CYS A CA 1
ATOM 542 C C . CYS A 1 70 ? 2.922 3.572 25.182 1.00 59.44 70 CYS A C 1
ATOM 544 O O . CYS A 1 70 ? 4.106 3.499 24.852 1.00 59.44 70 CYS A O 1
ATOM 546 N N . TYR A 1 71 ? 2.510 4.077 26.349 1.00 44.19 71 TYR A N 1
ATOM 547 C CA . TYR A 1 71 ? 3.368 4.228 27.527 1.00 44.19 71 TYR A CA 1
ATOM 548 C C . TYR A 1 71 ? 3.587 2.868 28.187 1.00 44.19 71 TYR A C 1
ATOM 550 O O . TYR A 1 71 ? 2.623 2.067 28.196 1.00 44.19 71 TYR A O 1
#